Protein AF-A0A7V5D1A1-F1 (afdb_monomer_lite)

Foldseek 3Di:
DQQQLCVLVCQPPDDPDFDQRLFFWDADPVGIDGHPQDDDDDQAAAEQAEAEDDDPPPPRRSSNSQVSLVVSVCVVVVHDGNYHYDYQPDPPRQLRSLVVCVVVVGQEYEGEDADQVNLVSVVVSCVVDVSRAYAYEPHSVHPSSVVCCVSNVHRYGYSRSDDDDDPPDPPPDD

Structure (mmCIF, N/CA/C/O backbone):
data_AF-A0A7V5D1A1-F1
#
_entry.id   AF-A0A7V5D1A1-F1
#
loop_
_atom_site.group_PDB
_atom_site.id
_atom_site.type_symbol
_atom_site.label_atom_id
_atom_site.label_alt_id
_atom_site.label_comp_id
_atom_site.label_asym_id
_atom_site.label_entity_id
_atom_site.label_seq_id
_atom_site.pdbx_PDB_ins_code
_atom_site.Cartn_x
_atom_site.Cartn_y
_atom_site.Cartn_z
_atom_site.occupancy
_atom_site.B_iso_or_equiv
_atom_site.auth_seq_id
_atom_site.auth_comp_id
_atom_site.auth_asym_id
_atom_site.auth_atom_id
_atom_site.pdbx_PDB_model_num
ATOM 1 N N . MET A 1 1 ? -5.787 2.564 -19.184 1.00 36.84 1 MET A N 1
ATOM 2 C CA . MET A 1 1 ? -6.688 3.338 -18.301 1.00 36.84 1 MET A CA 1
ATOM 3 C C . MET A 1 1 ? -5.880 3.871 -17.126 1.00 36.84 1 MET A C 1
ATOM 5 O O . MET A 1 1 ? -5.135 3.073 -16.563 1.00 36.84 1 MET A O 1
ATOM 9 N N . PRO A 1 2 ? -5.982 5.158 -16.745 1.00 50.22 2 PRO A N 1
ATOM 10 C CA . PRO A 1 2 ? -5.399 5.638 -15.495 1.00 50.22 2 PRO A CA 1
ATOM 11 C C . PRO A 1 2 ? -6.242 5.070 -14.348 1.00 50.22 2 PRO A C 1
ATOM 13 O O . PRO A 1 2 ? -7.255 5.645 -13.976 1.00 50.22 2 PRO A O 1
ATOM 16 N N . ALA A 1 3 ? -5.894 3.871 -13.883 1.00 60.50 3 ALA A N 1
ATOM 17 C CA . ALA A 1 3 ? -6.774 3.093 -13.019 1.00 60.50 3 ALA A CA 1
ATOM 18 C C . ALA A 1 3 ? -7.007 3.765 -11.648 1.00 60.50 3 ALA A C 1
ATOM 20 O O . ALA A 1 3 ? -8.119 3.729 -11.136 1.00 60.50 3 ALA A O 1
ATOM 21 N N . ASP A 1 4 ? -5.987 4.416 -11.077 1.00 73.31 4 ASP A N 1
ATOM 22 C CA . ASP A 1 4 ? -6.065 4.957 -9.711 1.00 73.31 4 ASP A CA 1
ATOM 23 C C . ASP A 1 4 ? -4.989 5.991 -9.316 1.00 73.31 4 ASP A C 1
ATOM 25 O O . ASP A 1 4 ? -5.013 6.478 -8.189 1.00 73.31 4 ASP A O 1
ATOM 29 N N . ARG A 1 5 ? -4.078 6.403 -10.215 1.00 82.88 5 ARG A N 1
ATOM 30 C CA . ARG A 1 5 ? -3.003 7.372 -9.883 1.00 82.88 5 ARG A CA 1
ATOM 31 C C . ARG A 1 5 ? -3.515 8.657 -9.217 1.00 82.88 5 ARG A C 1
ATOM 33 O O . ARG A 1 5 ? -2.845 9.228 -8.362 1.00 82.88 5 ARG A O 1
ATOM 40 N N . PHE A 1 6 ? -4.692 9.113 -9.641 1.00 86.69 6 PHE A N 1
ATOM 41 C CA . PHE A 1 6 ? -5.345 10.330 -9.153 1.00 86.69 6 PHE A CA 1
ATOM 42 C C . PHE A 1 6 ? -6.597 10.048 -8.325 1.00 86.69 6 PHE A C 1
ATOM 44 O O . PHE A 1 6 ? -7.347 10.970 -8.018 1.00 86.69 6 PHE A O 1
ATOM 51 N N . LEU A 1 7 ? -6.837 8.788 -7.962 1.00 87.88 7 LEU A N 1
ATOM 52 C CA . LEU A 1 7 ? -8.019 8.403 -7.200 1.00 87.88 7 LEU A CA 1
ATOM 53 C C . LEU A 1 7 ? -8.057 9.106 -5.834 1.00 87.88 7 LEU A C 1
ATOM 55 O O . LEU A 1 7 ? -9.130 9.471 -5.369 1.00 87.88 7 LEU A O 1
ATOM 59 N N . SER A 1 8 ? -6.892 9.415 -5.257 1.00 89.94 8 SER A N 1
ATOM 60 C CA . SER A 1 8 ? -6.764 10.185 -4.016 1.00 89.94 8 SER A CA 1
ATOM 61 C C . SER A 1 8 ? -7.422 11.571 -4.061 1.00 89.94 8 SER A C 1
ATOM 63 O O . SER A 1 8 ? -7.827 12.072 -3.020 1.00 89.94 8 SER A O 1
ATOM 65 N N . LEU A 1 9 ? -7.585 12.184 -5.242 1.00 91.06 9 LEU A N 1
ATOM 66 C CA . LEU A 1 9 ? -8.287 13.470 -5.393 1.00 91.06 9 LEU A CA 1
ATOM 67 C C . LEU A 1 9 ? -9.788 13.371 -5.090 1.00 91.06 9 LEU A C 1
ATOM 69 O O . LEU A 1 9 ? -10.460 14.387 -4.946 1.00 91.06 9 LEU A O 1
ATOM 73 N N . LEU A 1 10 ? -10.318 12.149 -5.041 1.00 91.12 10 LEU A N 1
ATOM 74 C CA . LEU A 1 10 ? -11.719 11.859 -4.772 1.00 91.12 10 LEU A CA 1
ATOM 75 C C . LEU A 1 10 ? -11.939 11.349 -3.338 1.00 91.12 10 LEU A C 1
ATOM 77 O O . LEU A 1 10 ? -13.038 10.893 -3.028 1.00 91.12 10 LEU A O 1
ATOM 81 N N . MET A 1 11 ? -10.922 11.420 -2.468 1.00 90.88 11 MET A N 1
ATOM 82 C CA . MET A 1 11 ? -11.029 11.027 -1.059 1.00 90.88 11 MET A CA 1
ATOM 83 C C . MET A 1 11 ? -12.215 11.737 -0.387 1.00 90.88 11 MET A C 1
ATOM 85 O O . MET A 1 11 ? -12.325 12.961 -0.432 1.00 90.88 11 MET A O 1
ATOM 89 N N . GLY A 1 12 ? -13.133 10.964 0.202 1.00 83.94 12 GLY A N 1
ATOM 90 C CA . GLY A 1 12 ? -14.316 11.494 0.891 1.00 83.94 12 GLY A CA 1
ATOM 91 C C . GLY A 1 12 ? -15.425 12.059 -0.010 1.00 83.94 12 GLY A C 1
ATOM 92 O O . GLY A 1 12 ? -16.444 12.536 0.503 1.00 83.94 12 GLY A O 1
ATOM 93 N N . VAL A 1 13 ? -15.279 12.008 -1.340 1.00 88.69 13 VAL A N 1
ATOM 94 C CA . VAL A 1 13 ? -16.307 12.491 -2.272 1.00 88.69 13 VAL A CA 1
ATOM 95 C C . VAL A 1 13 ? -17.533 11.579 -2.232 1.00 88.69 13 VAL A C 1
ATOM 97 O O . VAL A 1 13 ? -17.459 10.377 -2.478 1.00 88.69 13 VAL A O 1
ATOM 100 N N . LYS A 1 14 ? -18.709 12.178 -2.016 1.00 84.50 14 LYS A N 1
ATOM 101 C CA . LYS A 1 14 ? -20.001 11.486 -2.094 1.00 84.50 14 LYS A CA 1
ATOM 102 C C . LYS A 1 14 ? -20.585 11.637 -3.492 1.00 84.50 14 LYS A C 1
ATOM 104 O O . LYS A 1 14 ? -20.930 12.741 -3.907 1.00 84.50 14 LYS A O 1
ATOM 109 N N . THR A 1 15 ? -20.740 10.528 -4.208 1.00 85.69 15 THR A N 1
ATOM 110 C CA . THR A 1 15 ? -21.428 10.510 -5.507 1.00 85.69 15 THR A CA 1
ATOM 111 C C . THR A 1 15 ? -22.646 9.593 -5.467 1.00 85.69 15 THR A C 1
ATOM 113 O O . THR A 1 15 ? -22.816 8.814 -4.533 1.00 85.69 15 THR A O 1
ATOM 116 N N . ARG A 1 16 ? -23.512 9.680 -6.484 1.00 87.31 16 ARG A N 1
ATOM 117 C CA . ARG A 1 16 ? -24.652 8.757 -6.624 1.00 87.31 16 ARG A CA 1
ATOM 118 C C . ARG A 1 16 ? -24.212 7.321 -6.941 1.00 87.31 16 ARG A C 1
ATOM 120 O O . ARG A 1 16 ? -24.972 6.397 -6.681 1.00 87.31 16 ARG A O 1
ATOM 127 N N . GLY A 1 17 ? -23.024 7.141 -7.523 1.00 84.38 17 GLY A N 1
ATOM 128 C CA . GLY A 1 17 ? -22.435 5.835 -7.820 1.00 84.38 17 GLY A CA 1
ATOM 129 C C . GLY A 1 17 ? -21.333 5.455 -6.828 1.00 84.38 17 GLY A C 1
ATOM 130 O O . GLY A 1 17 ? -20.806 6.299 -6.103 1.00 84.38 17 GLY A O 1
ATOM 131 N N . LYS A 1 18 ? -20.946 4.176 -6.814 1.00 84.06 18 LYS A N 1
ATOM 132 C CA . LYS A 1 18 ? -19.761 3.726 -6.075 1.00 84.06 18 LYS A CA 1
ATOM 133 C C . LYS A 1 18 ? -18.533 3.843 -6.973 1.00 84.06 18 LYS A C 1
ATOM 135 O O . LYS A 1 18 ? -18.498 3.271 -8.059 1.00 84.06 18 LYS A O 1
ATOM 140 N N . ILE A 1 19 ? -17.526 4.573 -6.513 1.00 85.56 19 ILE A N 1
ATOM 141 C CA . ILE A 1 19 ? -16.216 4.625 -7.160 1.00 85.56 19 ILE A CA 1
ATOM 142 C C . ILE A 1 19 ? -15.395 3.468 -6.588 1.00 85.56 19 ILE A C 1
ATOM 144 O O . ILE A 1 19 ? -15.197 3.395 -5.380 1.00 85.56 19 ILE A O 1
ATOM 148 N N . ILE A 1 20 ? -14.958 2.554 -7.452 1.00 79.75 20 ILE A N 1
ATOM 149 C CA . ILE A 1 20 ? -14.296 1.300 -7.047 1.00 79.75 20 ILE A CA 1
ATOM 150 C C . ILE A 1 20 ? -12.790 1.275 -7.338 1.00 79.75 20 ILE A C 1
ATOM 152 O O . ILE A 1 20 ? -12.100 0.368 -6.885 1.00 79.75 20 ILE A O 1
ATOM 156 N N . GLY A 1 21 ? -12.266 2.260 -8.076 1.00 82.44 21 GLY A N 1
ATOM 157 C CA . GLY A 1 21 ? -10.839 2.348 -8.391 1.00 82.44 21 GLY A CA 1
ATOM 158 C C . GLY A 1 21 ? -10.271 1.055 -8.985 1.00 82.44 21 GLY A C 1
ATOM 159 O O . GLY A 1 21 ? -10.805 0.516 -9.953 1.00 82.44 21 GLY A O 1
ATOM 160 N N . THR A 1 22 ? -9.198 0.559 -8.368 1.00 83.12 22 THR A N 1
ATOM 161 C CA . THR A 1 22 ? -8.498 -0.693 -8.704 1.00 83.12 22 THR A CA 1
ATOM 162 C C . THR A 1 22 ? -8.878 -1.871 -7.806 1.00 83.12 22 THR A C 1
ATOM 164 O O . THR A 1 22 ? -8.102 -2.819 -7.687 1.00 83.12 22 THR A O 1
ATOM 167 N N . ALA A 1 23 ? -10.061 -1.840 -7.184 1.00 88.50 23 ALA A N 1
ATOM 168 C CA . ALA A 1 23 ? -10.552 -2.955 -6.382 1.00 88.50 23 ALA A CA 1
ATOM 169 C C . ALA A 1 23 ? -10.465 -4.285 -7.162 1.00 88.50 23 ALA A C 1
ATOM 171 O O . ALA A 1 23 ? -10.931 -4.353 -8.307 1.00 88.50 23 ALA A O 1
ATOM 172 N N . PRO A 1 24 ? -9.890 -5.350 -6.576 1.00 88.62 24 PRO A N 1
ATOM 173 C CA . PRO A 1 24 ? -9.808 -6.638 -7.246 1.00 88.62 24 PRO A CA 1
ATOM 174 C C . PRO A 1 24 ? -11.208 -7.218 -7.453 1.00 88.62 24 PRO A C 1
ATOM 176 O O . PRO A 1 24 ? -12.060 -7.144 -6.571 1.00 88.62 24 PRO A O 1
ATOM 179 N N . VAL A 1 25 ? -11.447 -7.820 -8.616 1.00 90.06 25 VAL A N 1
ATOM 180 C CA . VAL A 1 25 ? -12.702 -8.525 -8.911 1.00 90.06 25 VAL A CA 1
ATOM 181 C C . VAL A 1 25 ? -12.480 -10.023 -8.754 1.00 90.06 25 VAL A C 1
ATOM 183 O O . VAL A 1 25 ? -11.510 -10.551 -9.286 1.00 90.06 25 VAL A O 1
ATOM 186 N N . LYS A 1 26 ? -13.357 -10.725 -8.043 1.00 86.81 26 LYS A N 1
ATOM 187 C CA . LYS A 1 26 ? -13.285 -12.175 -7.836 1.00 86.81 26 LYS A CA 1
ATOM 188 C C . LYS A 1 26 ? -14.595 -12.806 -8.271 1.00 86.81 26 LYS A C 1
ATOM 190 O O . LYS A 1 26 ? -15.660 -12.284 -7.957 1.00 86.81 26 LYS A O 1
ATOM 195 N N . LYS A 1 27 ? -14.527 -13.927 -8.984 1.00 88.56 27 LYS A N 1
ATOM 196 C CA . LYS A 1 27 ? -15.716 -14.730 -9.281 1.00 88.56 27 LYS A CA 1
ATOM 197 C C . LYS A 1 27 ? -16.028 -15.630 -8.083 1.00 88.56 27 LYS A C 1
ATOM 199 O O . LYS A 1 27 ? -15.116 -16.246 -7.539 1.00 88.56 27 LYS A O 1
ATOM 204 N N . THR A 1 28 ? -17.297 -15.711 -7.712 1.00 87.50 28 THR A N 1
ATOM 205 C CA . THR A 1 28 ? -17.849 -16.620 -6.701 1.00 87.50 28 THR A CA 1
ATOM 206 C C . THR A 1 28 ? -18.997 -17.426 -7.311 1.00 87.50 28 THR A C 1
ATOM 208 O O . THR A 1 28 ? -19.428 -17.146 -8.434 1.00 87.50 28 THR A O 1
ATOM 211 N N . ASP A 1 29 ? -19.499 -18.427 -6.586 1.00 89.25 29 ASP A N 1
ATOM 212 C CA . ASP A 1 29 ? -20.652 -19.223 -7.032 1.00 89.25 29 ASP A CA 1
ATOM 213 C C . ASP A 1 29 ? -21.924 -18.363 -7.167 1.00 89.25 29 ASP A C 1
ATOM 215 O O . ASP A 1 29 ? -22.721 -18.574 -8.079 1.00 89.25 29 ASP A O 1
ATOM 219 N N . ASP A 1 30 ? -22.050 -17.321 -6.336 1.00 90.69 30 ASP A N 1
ATOM 220 C CA . ASP A 1 30 ? -23.180 -16.381 -6.324 1.00 90.69 30 ASP A CA 1
ATOM 221 C C . ASP A 1 30 ? -22.994 -15.162 -7.252 1.00 90.69 30 ASP A C 1
ATOM 223 O O . ASP A 1 30 ? -23.867 -14.294 -7.327 1.00 90.69 30 ASP A O 1
ATOM 227 N N . GLY A 1 31 ? -21.861 -15.056 -7.963 1.00 91.44 31 GLY A N 1
ATOM 228 C CA . GLY A 1 31 ? -21.608 -13.975 -8.919 1.00 91.44 31 GLY A CA 1
ATOM 229 C C . GLY A 1 31 ? -20.184 -13.423 -8.891 1.00 91.44 31 GLY A C 1
ATOM 230 O O . GLY A 1 31 ? -19.210 -14.147 -9.088 1.00 91.44 31 GLY A O 1
ATOM 231 N N . ALA A 1 32 ? -20.056 -12.103 -8.747 1.00 87.81 32 ALA A N 1
ATOM 232 C CA . ALA A 1 32 ? -18.768 -11.418 -8.702 1.00 87.81 32 ALA A CA 1
ATOM 233 C C . ALA A 1 32 ? -18.681 -10.510 -7.472 1.00 87.81 32 ALA A C 1
ATOM 235 O O . ALA A 1 32 ? -19.565 -9.690 -7.229 1.00 87.81 32 ALA A O 1
ATOM 236 N N . VAL A 1 33 ? -17.583 -10.634 -6.731 1.00 88.19 33 VAL A N 1
ATOM 237 C CA . VAL A 1 33 ? -17.222 -9.769 -5.606 1.00 88.19 33 VAL A CA 1
ATOM 238 C C . VAL A 1 33 ? -16.200 -8.748 -6.094 1.00 88.19 33 VAL A C 1
ATOM 240 O O . VAL A 1 33 ? -15.236 -9.106 -6.768 1.00 88.19 33 VAL A O 1
ATOM 243 N N . ILE A 1 34 ? -16.408 -7.472 -5.772 1.00 86.81 34 ILE A N 1
ATOM 244 C CA . ILE A 1 34 ? -15.490 -6.375 -6.103 1.00 86.81 34 ILE A CA 1
ATOM 245 C C . ILE A 1 34 ? -14.940 -5.812 -4.792 1.00 86.81 34 ILE A C 1
ATOM 247 O O . ILE A 1 34 ? -15.701 -5.289 -3.976 1.00 86.81 34 ILE A O 1
ATOM 251 N N . GLY A 1 35 ? -13.625 -5.890 -4.602 1.00 84.31 35 GLY A N 1
ATOM 252 C CA . GLY A 1 35 ? -12.965 -5.519 -3.354 1.00 84.31 35 GLY A CA 1
ATOM 253 C C . GLY A 1 35 ? -13.050 -6.631 -2.309 1.00 84.31 35 GLY A C 1
ATOM 254 O O . GLY A 1 35 ? -12.572 -7.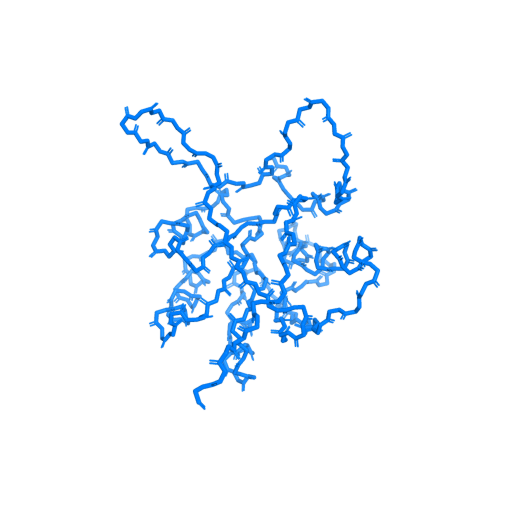734 -2.560 1.00 84.31 35 GLY A O 1
ATOM 255 N N . ASP A 1 36 ? -13.633 -6.316 -1.147 1.00 84.38 36 ASP A N 1
ATOM 256 C CA . ASP A 1 36 ? -13.798 -7.226 0.004 1.00 84.38 36 ASP A CA 1
ATOM 257 C C . ASP A 1 36 ? -12.477 -7.746 0.598 1.00 84.38 36 ASP A C 1
ATOM 259 O O . ASP A 1 36 ? -12.286 -8.924 0.890 1.00 84.38 36 ASP A O 1
ATOM 263 N N . GLN A 1 37 ? -11.517 -6.832 0.736 1.00 88.25 37 GLN A N 1
ATOM 264 C CA . GLN A 1 37 ? -10.230 -7.106 1.370 1.00 88.25 37 GLN A CA 1
ATOM 265 C C . GLN A 1 37 ? -9.827 -5.957 2.297 1.00 88.25 37 GLN A C 1
ATOM 267 O O . GLN A 1 37 ? -8.876 -5.222 2.014 1.00 88.25 37 GLN A O 1
ATOM 272 N N . PRO A 1 38 ? -10.592 -5.724 3.377 1.00 90.25 38 PRO A N 1
ATOM 273 C CA . PRO A 1 38 ? -10.252 -4.680 4.322 1.00 90.25 38 PRO A CA 1
ATOM 274 C C . PRO A 1 38 ? -8.946 -5.031 5.038 1.00 90.25 38 PRO A C 1
ATOM 276 O O . PRO A 1 38 ? -8.749 -6.146 5.517 1.00 90.25 38 PRO A O 1
ATOM 279 N N . VAL A 1 39 ? -8.068 -4.039 5.150 1.00 92.12 39 VAL A N 1
ATOM 280 C CA . VAL A 1 39 ? -6.913 -4.078 6.045 1.00 92.12 39 VAL A CA 1
ATOM 281 C C . VAL A 1 39 ? -7.168 -3.053 7.137 1.00 92.12 39 VAL A C 1
ATOM 283 O O . VAL A 1 39 ? -7.418 -1.886 6.842 1.00 92.12 39 VAL A O 1
ATOM 286 N N . LEU A 1 40 ? -7.096 -3.499 8.389 1.00 92.75 40 LEU A N 1
ATOM 287 C CA . LEU A 1 40 ? -7.173 -2.626 9.553 1.00 92.75 40 LEU A CA 1
ATOM 288 C C . LEU A 1 40 ? -5.768 -2.182 9.957 1.00 92.75 40 LEU A C 1
ATOM 290 O O . LEU A 1 40 ? -4.842 -2.999 10.004 1.00 92.75 40 LEU A O 1
ATOM 294 N N . PHE A 1 41 ? -5.633 -0.903 10.285 1.00 91.81 41 PHE A N 1
ATOM 295 C CA . PHE A 1 41 ? -4.429 -0.371 10.897 1.00 91.81 41 PHE A CA 1
ATOM 296 C C . PHE A 1 41 ? -4.727 0.733 11.900 1.00 91.81 41 PHE A C 1
ATOM 298 O O . PHE A 1 41 ? -5.718 1.451 11.773 1.00 91.81 41 PHE A O 1
ATOM 305 N N . ASP A 1 42 ? -3.843 0.860 12.886 1.00 92.06 42 ASP A N 1
ATOM 306 C CA . ASP A 1 42 ? -3.873 1.958 13.844 1.00 92.06 42 ASP A CA 1
ATOM 307 C C . ASP A 1 42 ? -3.296 3.223 13.190 1.00 92.06 42 ASP A C 1
ATOM 309 O O . ASP A 1 42 ? -2.252 3.175 12.539 1.00 92.06 42 ASP A O 1
ATOM 313 N N . VAL A 1 43 ? -3.951 4.372 13.370 1.00 90.00 43 VAL A N 1
ATOM 314 C CA . VAL A 1 43 ? -3.502 5.664 12.812 1.00 90.00 43 VAL A CA 1
ATOM 315 C C . VAL A 1 43 ? -2.129 6.112 13.343 1.00 90.00 43 VAL A C 1
ATOM 317 O O . VAL A 1 43 ? -1.476 6.963 12.743 1.00 90.00 43 VAL A O 1
ATOM 320 N N . GLN A 1 44 ? -1.675 5.538 14.459 1.00 92.31 44 GLN A N 1
ATOM 321 C CA . GLN A 1 44 ? -0.362 5.736 15.067 1.00 92.31 44 GLN A CA 1
ATOM 322 C C . GLN A 1 44 ? 0.681 4.704 14.623 1.00 92.31 44 GLN A C 1
ATOM 324 O O . GLN A 1 44 ? 1.850 4.842 15.011 1.00 92.31 44 GLN A O 1
ATOM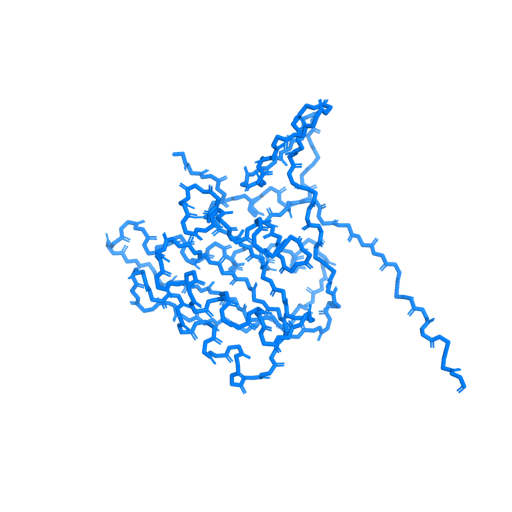 329 N N . GLU A 1 45 ? 0.301 3.681 13.855 1.00 95.12 45 GLU A N 1
ATOM 330 C CA . GLU A 1 45 ? 1.234 2.699 13.308 1.00 95.12 45 GLU A CA 1
ATOM 331 C C . GLU A 1 45 ? 2.075 3.343 12.185 1.00 95.12 45 GLU A C 1
ATOM 333 O O . GLU A 1 45 ? 1.529 4.046 11.333 1.00 95.12 45 GLU A O 1
ATOM 338 N N . PRO A 1 46 ? 3.410 3.163 12.165 1.00 97.88 46 PRO A N 1
ATOM 339 C CA . PRO A 1 46 ? 4.240 3.657 11.070 1.00 97.88 46 PRO A CA 1
ATOM 340 C C . PRO A 1 46 ? 3.924 2.944 9.751 1.00 97.88 46 PRO A C 1
ATOM 342 O O . PRO A 1 46 ? 3.819 1.717 9.699 1.00 97.88 46 PRO A O 1
ATOM 345 N N . ILE A 1 47 ? 3.851 3.721 8.670 1.00 98.19 47 ILE A N 1
ATOM 346 C CA . ILE A 1 47 ? 3.497 3.242 7.332 1.00 98.19 47 ILE A CA 1
ATOM 347 C C . ILE A 1 47 ? 4.624 3.596 6.370 1.00 98.19 47 ILE A C 1
ATOM 349 O O . ILE A 1 47 ? 4.897 4.771 6.131 1.00 98.19 47 ILE A O 1
ATOM 353 N N . VAL A 1 48 ? 5.268 2.591 5.781 1.00 98.69 48 VAL A N 1
ATOM 354 C CA . VAL A 1 48 ? 6.249 2.822 4.712 1.00 98.69 48 VAL A CA 1
ATOM 355 C C . VAL A 1 48 ? 5.514 2.962 3.385 1.00 98.69 48 VAL A C 1
ATOM 357 O O . VAL A 1 48 ? 4.743 2.085 3.011 1.00 98.69 48 VAL A O 1
ATOM 360 N N . VAL A 1 49 ? 5.739 4.051 2.653 1.00 98.12 49 VAL A N 1
ATOM 361 C CA . VAL A 1 49 ? 5.032 4.316 1.390 1.00 98.12 49 VAL A CA 1
ATOM 362 C C . VAL A 1 49 ? 6.009 4.545 0.251 1.00 98.12 49 VAL A C 1
ATOM 364 O O . VAL A 1 49 ? 6.995 5.266 0.402 1.00 98.12 49 VAL A O 1
ATOM 367 N N . SER A 1 50 ? 5.744 3.944 -0.906 1.00 97.50 50 SER A N 1
ATOM 368 C CA . SER A 1 50 ? 6.548 4.205 -2.093 1.00 97.50 50 SER A CA 1
ATOM 369 C C . SER A 1 50 ? 6.262 5.597 -2.648 1.00 97.50 50 SER A C 1
ATOM 371 O O . SER A 1 50 ? 5.122 6.069 -2.630 1.00 97.50 50 SER A O 1
ATOM 373 N N . PHE A 1 51 ? 7.300 6.226 -3.190 1.00 95.56 51 PHE A N 1
ATOM 374 C CA . PHE A 1 51 ? 7.159 7.358 -4.093 1.00 95.56 51 PHE A CA 1
ATOM 375 C C . PHE A 1 51 ? 8.231 7.344 -5.178 1.00 95.56 51 PHE A C 1
ATOM 377 O O . PHE A 1 51 ? 9.207 6.601 -5.105 1.00 95.56 51 PHE A O 1
ATOM 384 N N . SER A 1 52 ? 8.064 8.192 -6.181 1.00 91.19 52 SER A N 1
ATOM 385 C CA . SER A 1 52 ? 9.065 8.451 -7.212 1.00 91.19 52 SER A CA 1
ATOM 386 C C . SER A 1 52 ? 9.124 9.943 -7.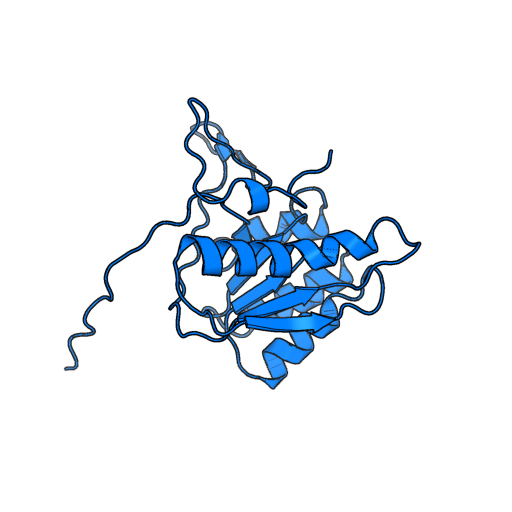498 1.00 91.19 52 SER A C 1
ATOM 388 O O . SER A 1 52 ? 8.097 10.619 -7.450 1.00 91.19 52 SER A O 1
ATOM 390 N N . GLU A 1 53 ? 10.296 10.445 -7.864 1.00 82.06 53 GLU A N 1
ATOM 391 C CA . GLU A 1 53 ? 10.416 11.788 -8.431 1.00 82.06 53 GLU A CA 1
ATOM 392 C C . GLU A 1 53 ? 9.932 11.800 -9.888 1.00 82.06 53 GLU A C 1
ATOM 394 O O . GLU A 1 53 ? 9.789 10.755 -10.528 1.00 82.06 53 GLU A O 1
ATOM 399 N N . THR A 1 54 ? 9.641 12.990 -10.411 1.00 68.56 54 THR A N 1
ATOM 400 C CA . THR A 1 54 ? 9.270 13.163 -11.818 1.00 68.56 54 THR A CA 1
ATOM 401 C C . THR A 1 54 ? 10.407 12.669 -12.713 1.00 68.56 54 THR A C 1
ATOM 403 O O . THR A 1 54 ? 11.543 13.111 -12.568 1.00 68.56 54 THR A O 1
ATOM 406 N N . SER A 1 55 ? 10.101 11.779 -13.655 1.00 66.75 55 SER A N 1
ATOM 407 C CA . SER A 1 55 ? 11.059 11.241 -14.624 1.00 66.75 55 SER A CA 1
ATOM 408 C C . SER A 1 55 ? 10.512 11.294 -16.043 1.00 66.75 55 SER A C 1
ATOM 410 O O . SER A 1 55 ? 9.298 11.317 -16.244 1.00 66.75 55 SER A O 1
ATOM 412 N N . GLU A 1 56 ? 11.412 11.224 -17.022 1.00 61.78 56 GLU A N 1
ATOM 413 C CA . GLU A 1 56 ? 11.057 11.028 -18.434 1.00 61.78 56 GLU A CA 1
ATOM 414 C C . GLU A 1 56 ? 10.491 9.622 -18.711 1.00 61.78 56 GLU A C 1
ATOM 416 O O . GLU A 1 56 ? 9.744 9.435 -19.670 1.00 61.78 56 GLU A O 1
ATOM 421 N N . ASP A 1 57 ? 10.777 8.639 -17.846 1.00 70.75 57 ASP A N 1
ATOM 422 C CA . ASP A 1 57 ? 10.086 7.347 -17.855 1.00 70.75 57 ASP A CA 1
ATOM 423 C C . ASP A 1 57 ? 8.615 7.550 -17.467 1.00 70.75 57 ASP A C 1
ATOM 425 O O . ASP A 1 57 ? 8.302 7.930 -16.338 1.00 70.75 57 ASP A O 1
ATOM 429 N N . TYR A 1 58 ? 7.706 7.283 -18.404 1.00 66.31 58 TYR A N 1
ATOM 430 C CA . TYR A 1 58 ? 6.267 7.466 -18.226 1.00 66.31 58 TYR A CA 1
ATOM 431 C C . TYR A 1 58 ? 5.676 6.627 -17.080 1.00 66.31 58 TYR A C 1
ATOM 433 O O . TYR A 1 58 ? 4.659 7.008 -16.489 1.00 66.31 58 TYR A O 1
ATOM 441 N N . ALA A 1 59 ? 6.271 5.475 -16.764 1.00 73.25 59 ALA A N 1
ATOM 442 C CA . ALA A 1 59 ? 5.699 4.537 -15.809 1.00 73.25 59 ALA A CA 1
ATOM 443 C C . ALA A 1 59 ? 6.175 4.746 -14.370 1.00 73.25 59 ALA A C 1
ATOM 445 O O . ALA A 1 59 ? 5.432 4.411 -13.440 1.00 73.25 59 ALA A O 1
ATOM 446 N N . LEU A 1 60 ? 7.372 5.298 -14.174 1.00 81.25 60 LEU A N 1
ATOM 447 C CA . LEU A 1 60 ? 7.936 5.541 -12.848 1.00 81.25 60 LEU A CA 1
ATOM 448 C C . LEU A 1 60 ? 7.051 6.476 -11.986 1.00 81.25 60 LEU A C 1
ATOM 450 O O . LEU A 1 60 ? 6.788 6.109 -10.843 1.00 81.25 60 LEU A O 1
ATOM 454 N N . PRO A 1 61 ? 6.436 7.563 -12.507 1.00 83.94 61 PRO A N 1
ATOM 455 C CA . PRO A 1 61 ? 5.562 8.450 -11.734 1.00 83.94 61 PRO A CA 1
ATOM 456 C C . PRO A 1 61 ? 4.316 7.803 -11.108 1.00 83.94 61 PRO A C 1
ATOM 458 O O . PRO A 1 61 ? 3.614 8.455 -10.335 1.00 83.94 61 PRO A O 1
ATOM 461 N N . TYR A 1 62 ? 3.989 6.553 -11.448 1.00 88.44 62 TYR A N 1
ATOM 462 C CA . TYR A 1 62 ? 2.904 5.811 -10.801 1.00 8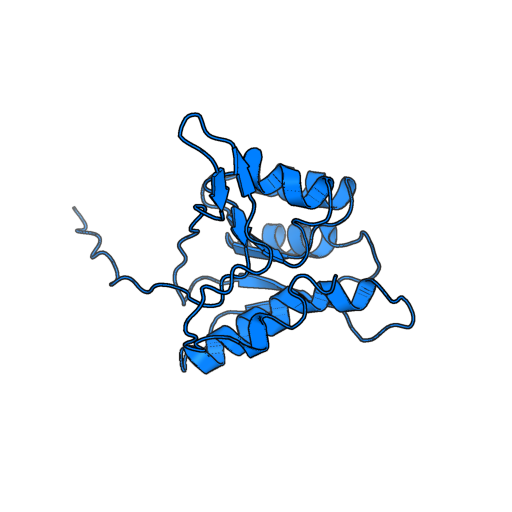8.44 62 TYR A CA 1
ATOM 463 C C . TYR A 1 62 ? 3.318 5.205 -9.449 1.00 88.44 62 TYR A C 1
ATOM 465 O O . TYR A 1 62 ? 2.434 4.898 -8.650 1.00 88.44 62 TYR A O 1
ATOM 473 N N . TYR A 1 63 ? 4.617 5.082 -9.141 1.00 92.69 63 TYR A N 1
ATOM 474 C CA . TYR A 1 63 ? 5.079 4.691 -7.799 1.00 92.69 63 TYR A CA 1
ATOM 475 C C . TYR A 1 63 ? 4.842 5.776 -6.743 1.00 92.69 63 TYR A C 1
ATOM 477 O O . TYR A 1 63 ? 4.902 5.466 -5.560 1.00 92.69 63 TYR A O 1
ATOM 485 N N . ASP A 1 64 ? 4.527 7.009 -7.155 1.00 92.75 64 ASP A N 1
ATOM 486 C CA . ASP A 1 64 ? 4.090 8.130 -6.304 1.00 92.75 64 ASP A CA 1
ATOM 487 C C . ASP A 1 64 ? 2.621 8.022 -5.840 1.00 92.75 64 ASP A C 1
ATOM 489 O O . ASP A 1 64 ? 2.190 8.741 -4.941 1.00 92.75 64 ASP A O 1
ATOM 493 N N . THR A 1 65 ? 1.835 7.104 -6.418 1.00 93.00 65 THR A N 1
ATOM 494 C CA . THR A 1 65 ? 0.410 6.928 -6.070 1.00 93.00 65 THR A CA 1
ATOM 495 C C . THR A 1 65 ? 0.169 6.667 -4.572 1.00 93.00 65 THR A C 1
ATOM 497 O O . THR A 1 65 ? -0.723 7.311 -4.016 1.00 93.00 65 THR A O 1
ATOM 500 N N . PRO A 1 66 ? 0.943 5.807 -3.875 1.00 95.44 66 PRO A N 1
ATOM 501 C CA . PRO A 1 66 ? 0.736 5.570 -2.446 1.00 95.44 66 PRO A CA 1
ATOM 502 C C . PRO A 1 66 ? 0.957 6.825 -1.601 1.00 95.44 66 PRO A C 1
ATOM 504 O O . PRO A 1 66 ? 0.114 7.152 -0.769 1.00 95.44 66 PRO A O 1
ATOM 507 N N . LEU A 1 67 ? 2.041 7.575 -1.837 1.00 95.88 67 LEU A N 1
ATOM 508 C CA . LEU A 1 67 ? 2.310 8.805 -1.088 1.00 95.88 67 LEU A CA 1
ATOM 509 C C . LEU A 1 67 ? 1.199 9.848 -1.283 1.00 95.88 67 LEU A C 1
ATOM 511 O O . LEU A 1 67 ? 0.786 10.489 -0.318 1.00 95.88 67 LEU A O 1
ATOM 515 N N . ARG A 1 68 ? 0.668 9.990 -2.505 1.00 94.88 68 ARG A N 1
ATOM 516 C CA . ARG A 1 68 ? -0.493 10.859 -2.779 1.00 94.88 68 ARG A CA 1
ATOM 517 C C . ARG A 1 68 ? -1.732 10.432 -2.006 1.00 94.88 68 ARG A C 1
ATOM 519 O O . ARG A 1 68 ? -2.416 11.282 -1.444 1.00 94.88 68 ARG A O 1
ATOM 526 N N . TYR A 1 69 ? -2.017 9.133 -1.987 1.00 94.75 69 TYR A N 1
ATOM 527 C CA . TYR A 1 69 ? -3.163 8.589 -1.271 1.00 94.75 69 TYR A CA 1
ATOM 528 C C . TYR A 1 69 ? -3.073 8.853 0.230 1.00 94.75 69 TYR A C 1
ATOM 530 O O . TYR A 1 69 ? -4.017 9.386 0.803 1.00 94.75 69 TYR A O 1
ATOM 538 N N . PHE A 1 70 ? -1.940 8.535 0.862 1.00 95.62 70 PHE A N 1
ATOM 539 C CA . PHE A 1 70 ? -1.811 8.697 2.310 1.00 95.62 70 PHE A CA 1
ATOM 540 C C . PHE A 1 70 ? -1.800 10.165 2.749 1.00 95.62 70 PHE A C 1
ATOM 542 O O . PHE A 1 70 ? -2.359 10.468 3.795 1.00 95.62 70 PHE A O 1
ATOM 549 N N . ARG A 1 71 ? -1.273 11.087 1.932 1.00 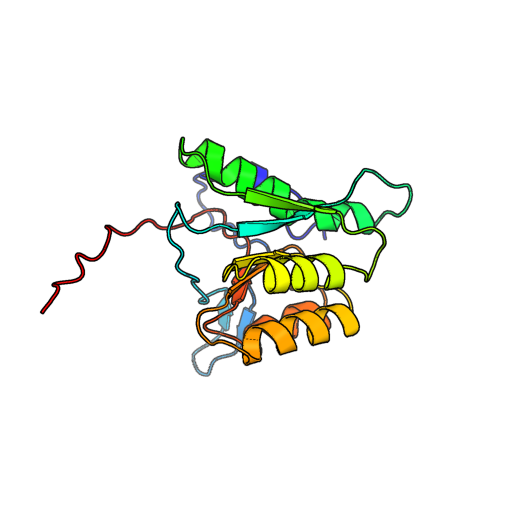95.81 71 ARG A N 1
ATOM 550 C CA . ARG A 1 71 ? -1.409 12.534 2.186 1.00 95.81 71 ARG A CA 1
ATOM 551 C C . ARG A 1 71 ? -2.858 13.009 2.094 1.00 95.81 71 ARG A C 1
ATOM 553 O O . ARG A 1 71 ? -3.327 13.715 2.975 1.00 95.81 71 ARG A O 1
ATOM 560 N N . ALA A 1 72 ? -3.591 12.573 1.067 1.00 95.25 72 ALA A N 1
ATOM 561 C CA . ALA A 1 72 ? -5.018 12.878 0.963 1.00 95.25 72 ALA A CA 1
ATOM 562 C C . ALA A 1 72 ? -5.817 12.274 2.132 1.00 95.25 72 ALA A C 1
ATOM 564 O O . ALA A 1 72 ? -6.796 12.862 2.583 1.00 95.25 72 ALA A O 1
ATOM 565 N N . LEU A 1 73 ? -5.392 11.112 2.640 1.00 94.25 73 LEU A N 1
ATOM 566 C CA . LEU A 1 73 ? -5.984 10.489 3.819 1.00 94.25 73 LEU A CA 1
ATOM 567 C C . LEU A 1 73 ? -5.713 11.299 5.097 1.00 94.25 73 LEU A C 1
ATOM 569 O O . LEU A 1 73 ? -6.645 11.495 5.866 1.00 94.25 73 LEU A O 1
ATOM 573 N N . GLU A 1 74 ? -4.488 11.794 5.313 1.00 95.12 74 GLU A N 1
ATOM 574 C CA . GLU A 1 74 ? -4.165 12.717 6.419 1.00 95.12 74 GLU A CA 1
ATOM 575 C C . GLU A 1 74 ? -5.055 13.964 6.394 1.00 95.12 74 GLU A C 1
ATOM 577 O O . GLU A 1 74 ? -5.659 14.322 7.406 1.00 95.12 74 GLU A O 1
ATOM 582 N N . GLU A 1 75 ? -5.178 14.595 5.221 1.00 94.56 75 GLU A N 1
ATOM 583 C CA . GLU A 1 75 ? -6.020 15.777 5.014 1.00 94.56 75 GLU A CA 1
ATOM 584 C C . GLU A 1 75 ? -7.495 15.478 5.298 1.00 94.56 75 GLU A C 1
ATOM 586 O O . GLU A 1 75 ? -8.149 16.215 6.035 1.00 94.56 75 GLU A O 1
ATOM 591 N N . TYR A 1 76 ? -8.012 14.372 4.755 1.00 93.00 76 TYR A N 1
ATOM 592 C CA . TYR A 1 76 ? -9.390 13.934 4.975 1.00 93.00 76 TYR A CA 1
ATOM 593 C C . TYR A 1 76 ? -9.681 13.650 6.453 1.00 93.00 76 TYR A C 1
ATOM 595 O O . TYR A 1 76 ? -10.766 13.959 6.946 1.00 93.00 76 TYR A O 1
ATOM 603 N N . LEU A 1 77 ? -8.707 13.078 7.161 1.00 90.38 77 LEU A N 1
ATOM 604 C CA . LEU A 1 77 ? -8.810 12.745 8.576 1.00 90.38 77 LEU A CA 1
ATOM 605 C C . LEU A 1 77 ? -8.619 13.933 9.510 1.00 90.38 77 LEU A C 1
ATOM 607 O O . LEU A 1 77 ? -9.002 13.844 10.676 1.00 90.38 77 LEU A O 1
ATOM 611 N N . ASN A 1 78 ? -8.001 15.011 9.028 1.00 92.38 78 ASN A N 1
ATOM 612 C CA . ASN A 1 78 ? -7.451 16.062 9.875 1.00 92.38 78 ASN A CA 1
ATOM 613 C C . ASN A 1 78 ? -6.542 15.483 10.986 1.00 92.38 78 ASN A C 1
ATOM 615 O O . ASN A 1 78 ? -6.609 15.888 12.148 1.00 92.38 78 ASN A O 1
ATOM 619 N N . LEU A 1 79 ? -5.714 14.495 10.625 1.00 92.00 79 LEU A N 1
ATOM 620 C CA . LEU A 1 79 ? -4.765 13.813 11.509 1.00 92.00 79 LEU A CA 1
ATOM 621 C C . LEU A 1 79 ? -3.414 13.663 10.810 1.00 92.00 79 LEU A C 1
ATOM 623 O O . LEU A 1 79 ? -3.354 13.469 9.600 1.00 92.00 79 LEU A O 1
ATOM 627 N N . SER A 1 80 ? -2.333 13.685 11.591 1.00 94.44 80 SER A N 1
ATOM 628 C CA . SER A 1 80 ? -1.006 13.328 11.087 1.00 94.44 80 SER A CA 1
ATOM 629 C C . SER A 1 80 ? -0.775 11.829 11.257 1.00 94.44 80 SER A C 1
ATOM 631 O O . SER A 1 80 ? -0.817 11.305 12.373 1.00 94.44 80 SER A O 1
ATOM 633 N N . LEU A 1 81 ? -0.533 11.150 10.140 1.00 95.62 81 LEU A N 1
ATOM 634 C CA . LEU A 1 81 ? -0.151 9.748 10.080 1.00 95.62 81 LEU A CA 1
ATOM 635 C C . LEU A 1 81 ? 1.379 9.641 10.111 1.00 95.62 81 LEU A C 1
ATOM 637 O O . LEU A 1 81 ? 2.110 10.518 9.650 1.00 95.62 81 LEU A O 1
ATOM 641 N N . LYS A 1 82 ? 1.908 8.524 10.615 1.00 97.50 82 LYS A N 1
ATOM 642 C CA . LYS A 1 82 ? 3.362 8.278 10.641 1.00 97.50 82 LYS A CA 1
ATOM 643 C C . LYS A 1 82 ? 3.856 7.728 9.301 1.00 97.50 82 LYS A C 1
ATOM 645 O O . LYS A 1 82 ? 4.256 6.568 9.199 1.00 97.50 82 LYS A O 1
ATOM 650 N N . ILE A 1 83 ? 3.808 8.562 8.265 1.00 98.12 83 ILE A N 1
ATOM 651 C CA . ILE A 1 83 ? 4.199 8.203 6.897 1.00 98.12 83 ILE A CA 1
ATOM 652 C C . ILE A 1 83 ? 5.725 8.256 6.739 1.00 98.12 83 ILE A C 1
ATOM 654 O O . ILE A 1 83 ? 6.360 9.278 6.992 1.00 98.12 83 ILE A O 1
ATOM 658 N N . ILE A 1 84 ? 6.314 7.166 6.248 1.00 98.44 84 ILE A N 1
ATOM 659 C CA . ILE A 1 84 ? 7.744 7.031 5.959 1.00 98.44 84 ILE A CA 1
ATOM 660 C C . ILE A 1 84 ? 7.916 6.858 4.442 1.00 98.44 84 ILE A C 1
ATOM 662 O O . ILE A 1 84 ? 7.779 5.744 3.928 1.00 98.44 84 ILE A O 1
ATOM 666 N N . PRO A 1 85 ? 8.187 7.940 3.692 1.00 98.00 85 PRO A N 1
ATOM 667 C CA . PRO A 1 85 ? 8.320 7.870 2.244 1.00 98.00 85 PRO A CA 1
ATOM 668 C C . PRO A 1 85 ? 9.639 7.203 1.833 1.00 98.00 85 PRO A C 1
ATOM 670 O O . PRO A 1 85 ? 10.707 7.526 2.353 1.00 98.00 85 PRO A O 1
ATOM 673 N N . VAL A 1 86 ? 9.575 6.300 0.854 1.00 98.19 86 VAL A N 1
ATOM 674 C CA . VAL A 1 86 ? 10.735 5.606 0.282 1.00 98.19 86 VAL A CA 1
ATOM 675 C C . VAL A 1 86 ? 10.757 5.783 -1.228 1.00 98.19 86 VAL A C 1
ATOM 677 O O . VAL A 1 86 ? 9.806 5.423 -1.925 1.00 98.19 86 VAL A O 1
ATOM 680 N N . ARG A 1 87 ? 11.865 6.333 -1.736 1.00 96.31 87 ARG A N 1
ATOM 681 C CA . ARG A 1 87 ? 12.032 6.599 -3.164 1.00 96.31 87 ARG A CA 1
ATOM 682 C C . ARG A 1 87 ? 12.298 5.299 -3.912 1.00 96.31 87 ARG A C 1
ATOM 684 O O . ARG A 1 87 ? 13.277 4.612 -3.630 1.00 96.31 87 ARG A O 1
ATOM 691 N N . VAL A 1 88 ? 11.480 5.015 -4.915 1.00 95.81 88 VAL A N 1
ATOM 692 C CA . VAL A 1 88 ? 11.717 3.966 -5.905 1.00 95.81 88 VAL A CA 1
ATOM 693 C C . VAL A 1 88 ? 12.668 4.531 -6.965 1.00 95.81 88 VAL A C 1
ATOM 695 O O . VAL A 1 88 ? 12.328 5.518 -7.619 1.00 95.81 88 VAL A O 1
ATOM 698 N N . PRO A 1 89 ? 13.886 3.979 -7.115 1.00 92.56 89 PRO A N 1
ATOM 699 C CA . PRO A 1 89 ? 14.926 4.597 -7.935 1.00 92.56 89 PRO A CA 1
ATOM 700 C C . PRO A 1 89 ? 14.729 4.389 -9.441 1.00 92.56 89 PRO A C 1
ATOM 702 O O . PRO A 1 89 ? 15.288 5.150 -10.223 1.00 92.56 89 PRO A O 1
ATOM 705 N N . ALA A 1 90 ? 13.990 3.353 -9.840 1.00 91.75 90 ALA A N 1
ATOM 706 C CA . ALA A 1 90 ? 13.726 3.001 -11.230 1.00 91.75 90 ALA A CA 1
ATOM 707 C C . ALA A 1 90 ? 12.506 2.073 -11.320 1.00 91.75 90 ALA A C 1
ATOM 709 O O . ALA A 1 90 ? 12.084 1.484 -10.322 1.00 91.75 90 ALA A O 1
ATOM 710 N N . ASP A 1 91 ? 11.952 1.926 -12.519 1.00 90.00 91 ASP A N 1
ATOM 711 C CA . ASP A 1 91 ? 10.846 1.006 -12.772 1.00 90.00 91 ASP A CA 1
ATOM 712 C C . ASP A 1 91 ? 11.270 -0.438 -12.438 1.00 90.00 91 ASP A C 1
ATOM 714 O O . ASP A 1 91 ? 12.402 -0.850 -12.702 1.00 90.00 91 ASP A O 1
ATOM 718 N N . GLY A 1 92 ? 10.392 -1.199 -11.783 1.00 92.75 92 GLY A N 1
ATOM 719 C CA . GLY A 1 92 ? 10.712 -2.555 -11.327 1.00 92.75 92 GLY A CA 1
ATOM 720 C C . GLY A 1 92 ? 11.586 -2.643 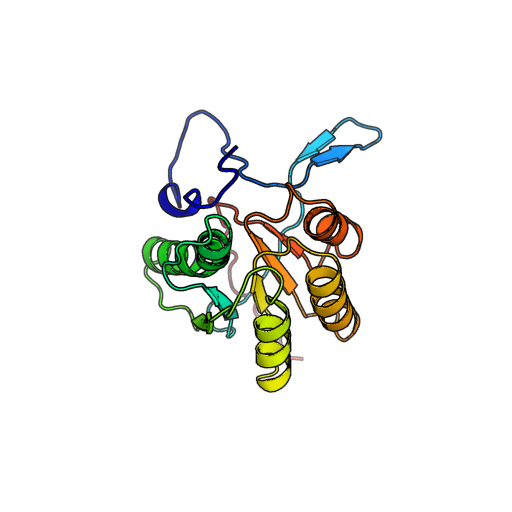-10.077 1.00 92.75 92 GLY A C 1
ATOM 721 O O . GLY A 1 92 ? 12.042 -3.746 -9.763 1.00 92.75 92 GLY A O 1
ATOM 722 N N . ARG A 1 93 ? 11.831 -1.518 -9.386 1.00 95.38 93 ARG A N 1
ATOM 723 C CA . ARG A 1 93 ? 12.661 -1.441 -8.173 1.00 95.38 93 ARG A CA 1
ATOM 724 C C . ARG A 1 93 ? 11.888 -1.144 -6.889 1.00 95.38 93 ARG A C 1
ATOM 726 O O . ARG A 1 93 ? 12.433 -0.543 -5.964 1.00 95.38 93 ARG A O 1
ATOM 733 N N . ALA A 1 94 ? 10.620 -1.542 -6.801 1.00 97.00 94 ALA A N 1
ATOM 734 C CA . ALA A 1 94 ? 9.846 -1.385 -5.567 1.00 97.00 94 ALA A CA 1
ATOM 735 C C . ALA A 1 94 ? 10.346 -2.266 -4.401 1.00 97.00 94 ALA A C 1
ATOM 737 O O . ALA A 1 94 ? 9.944 -2.052 -3.257 1.00 97.00 94 ALA A O 1
ATOM 738 N N . ASP A 1 95 ? 11.275 -3.198 -4.653 1.00 97.81 95 ASP A N 1
ATOM 739 C CA . ASP A 1 95 ? 11.964 -4.006 -3.637 1.00 97.81 95 ASP A CA 1
ATOM 740 C C . ASP A 1 95 ? 12.597 -3.157 -2.524 1.00 97.81 95 ASP A C 1
ATOM 742 O O . ASP A 1 95 ? 12.601 -3.558 -1.359 1.00 97.81 95 ASP A O 1
ATOM 746 N N . VAL A 1 96 ? 13.054 -1.944 -2.848 1.00 98.19 96 VAL A N 1
ATOM 747 C CA . VAL A 1 96 ? 13.655 -1.019 -1.873 1.00 98.19 96 VAL A CA 1
ATOM 748 C C . VAL A 1 96 ? 12.678 -0.602 -0.768 1.00 98.19 96 VAL A C 1
ATOM 750 O O . VAL A 1 96 ? 13.084 -0.369 0.370 1.00 98.19 96 VAL A O 1
ATOM 753 N N . VAL A 1 97 ? 11.383 -0.541 -1.084 1.00 98.62 97 VAL A N 1
ATOM 754 C CA . VAL A 1 97 ? 10.310 -0.186 -0.146 1.00 98.62 97 VAL A CA 1
ATOM 755 C C . VAL A 1 97 ? 10.118 -1.320 0.858 1.00 98.62 97 VAL A C 1
ATOM 757 O O . VAL A 1 97 ? 10.051 -1.084 2.064 1.00 98.62 97 VAL A O 1
ATOM 760 N N . VAL A 1 98 ? 10.120 -2.562 0.367 1.00 98.69 98 VAL A N 1
ATOM 761 C CA . VAL A 1 98 ? 10.034 -3.775 1.190 1.00 98.69 98 VAL A CA 1
ATOM 762 C C . VAL A 1 98 ? 11.265 -3.915 2.088 1.00 98.69 98 VAL A C 1
ATOM 764 O O . VAL A 1 98 ? 11.132 -4.172 3.285 1.00 98.69 98 VAL A O 1
ATOM 767 N N . ALA A 1 99 ? 12.463 -3.694 1.539 1.00 98.62 99 ALA A N 1
ATOM 768 C CA . ALA A 1 99 ? 13.709 -3.741 2.299 1.00 98.62 99 ALA A CA 1
ATOM 769 C C . ALA A 1 99 ? 13.706 -2.724 3.450 1.00 98.62 99 ALA A C 1
ATOM 771 O O . ALA A 1 99 ? 14.004 -3.082 4.591 1.00 98.62 99 ALA A O 1
ATOM 772 N N . ARG A 1 100 ? 13.282 -1.483 3.178 1.00 98.69 100 ARG A N 1
ATOM 773 C CA . ARG A 1 100 ? 13.181 -0.437 4.200 1.00 98.69 100 ARG A CA 1
ATOM 774 C C . ARG A 1 100 ? 12.135 -0.759 5.266 1.00 98.69 100 ARG A C 1
ATOM 776 O O . ARG A 1 100 ? 12.377 -0.536 6.449 1.00 98.69 100 ARG A O 1
ATOM 783 N N . ALA A 1 101 ? 10.991 -1.312 4.872 1.00 98.56 101 ALA A N 1
ATOM 784 C CA . ALA A 1 101 ? 9.972 -1.742 5.821 1.00 98.56 101 ALA A CA 1
ATOM 785 C C . ALA A 1 101 ? 10.474 -2.859 6.748 1.00 98.56 101 ALA A C 1
ATOM 787 O O . ALA A 1 101 ? 10.208 -2.836 7.949 1.00 98.56 101 ALA A O 1
ATOM 788 N N . LYS A 1 102 ? 11.244 -3.811 6.204 1.00 98.31 102 LYS A N 1
ATOM 789 C CA . LYS A 1 102 ? 11.879 -4.883 6.977 1.00 98.31 102 LYS A CA 1
ATOM 790 C C . LYS A 1 102 ? 12.911 -4.343 7.967 1.00 98.31 102 LYS A C 1
ATOM 792 O O . LYS A 1 102 ? 12.889 -4.753 9.121 1.00 98.31 102 LYS A O 1
ATOM 797 N N . GLU A 1 103 ? 13.763 -3.414 7.536 1.00 98.38 103 GLU A N 1
ATOM 798 C CA . GLU A 1 103 ? 14.761 -2.751 8.389 1.00 98.38 103 GLU A CA 1
ATOM 799 C C . GLU A 1 103 ? 14.115 -2.024 9.578 1.00 98.38 103 GLU A C 1
ATOM 801 O O . GLU A 1 103 ? 14.591 -2.119 10.704 1.00 98.38 103 GLU A O 1
ATOM 806 N N . LEU A 1 104 ? 13.003 -1.329 9.331 1.00 98.19 104 LEU A N 1
ATOM 807 C CA . LEU A 1 104 ? 12.287 -0.553 10.344 1.00 98.19 104 LEU A CA 1
ATOM 808 C C . LEU A 1 104 ? 11.325 -1.384 11.205 1.00 98.19 104 LEU A C 1
ATOM 810 O O . LEU A 1 104 ? 10.769 -0.861 12.168 1.00 98.19 104 LEU A O 1
ATOM 814 N N . GLY A 1 105 ? 11.079 -2.646 10.847 1.00 97.62 105 GLY A N 1
ATOM 815 C CA . GLY A 1 105 ? 10.115 -3.499 11.543 1.00 97.62 105 GLY A CA 1
ATOM 816 C C . GLY A 1 105 ? 8.662 -3.013 11.459 1.00 97.62 105 GLY A C 1
ATOM 817 O O . GLY A 1 105 ? 7.856 -3.382 12.311 1.00 97.62 105 GLY A O 1
ATOM 818 N N . VAL A 1 106 ? 8.308 -2.194 10.460 1.00 97.75 106 VAL A N 1
ATOM 819 C CA . VAL A 1 106 ? 6.916 -1.745 10.261 1.00 97.75 106 VAL A CA 1
ATOM 820 C C . VAL A 1 106 ? 6.057 -2.904 9.761 1.00 97.75 106 VAL A C 1
ATOM 822 O O . VAL A 1 106 ? 6.573 -3.843 9.148 1.00 97.75 106 VAL A O 1
ATOM 825 N N . LYS A 1 107 ? 4.739 -2.837 9.974 1.00 98.06 107 LYS A N 1
ATOM 826 C CA . LYS A 1 107 ? 3.816 -3.881 9.503 1.00 98.06 107 LYS A CA 1
ATOM 827 C C . LYS A 1 107 ? 2.929 -3.426 8.353 1.00 98.06 107 LYS A C 1
ATOM 829 O O . LYS A 1 107 ? 2.154 -4.233 7.858 1.00 98.06 107 LYS A O 1
ATOM 834 N N . ILE A 1 108 ? 3.040 -2.181 7.891 1.00 98.25 108 ILE A N 1
ATOM 835 C CA . ILE A 1 108 ? 2.194 -1.662 6.811 1.00 98.25 108 ILE A CA 1
ATOM 836 C C . ILE A 1 108 ? 3.050 -1.014 5.740 1.00 98.25 108 ILE A C 1
ATOM 838 O O . ILE A 1 108 ? 3.915 -0.182 6.024 1.00 98.25 108 ILE A O 1
ATOM 842 N N . ILE A 1 109 ? 2.762 -1.395 4.498 1.00 98.56 109 ILE A N 1
ATOM 843 C CA . ILE A 1 109 ? 3.361 -0.803 3.311 1.00 98.56 109 ILE A CA 1
ATOM 844 C C . ILE A 1 109 ? 2.267 -0.283 2.371 1.00 98.56 109 ILE A C 1
ATOM 846 O O . ILE A 1 109 ? 1.322 -1.000 2.054 1.00 98.56 109 ILE A O 1
ATOM 850 N N . GLY A 1 110 ? 2.425 0.939 1.866 1.00 98.00 110 GLY A N 1
ATOM 851 C CA . GLY A 1 110 ? 1.732 1.432 0.675 1.00 98.00 110 GLY A CA 1
ATOM 852 C C . GLY A 1 110 ? 2.642 1.339 -0.546 1.00 98.00 110 GLY A C 1
ATOM 853 O O . GLY A 1 110 ? 3.673 2.007 -0.583 1.00 98.00 110 GLY A O 1
ATOM 854 N N . ILE A 1 111 ? 2.300 0.530 -1.546 1.00 97.75 111 ILE A N 1
ATOM 855 C CA . ILE A 1 111 ? 3.225 0.219 -2.649 1.00 97.75 111 ILE A CA 1
ATOM 856 C C . ILE A 1 111 ? 2.493 -0.051 -3.957 1.00 97.75 111 ILE A C 1
ATOM 858 O O . ILE A 1 111 ? 1.342 -0.481 -3.973 1.00 97.75 111 ILE A O 1
ATOM 862 N N . ARG A 1 112 ? 3.184 0.185 -5.070 1.00 95.50 112 ARG A N 1
ATOM 863 C CA . ARG A 1 112 ? 2.793 -0.320 -6.385 1.00 95.50 112 ARG A CA 1
ATOM 864 C C . ARG A 1 112 ? 3.624 -1.543 -6.745 1.00 95.50 112 ARG A C 1
ATOM 866 O O . ARG A 1 112 ? 4.846 -1.491 -6.660 1.00 95.50 112 ARG A O 1
ATOM 873 N N . ILE A 1 113 ? 2.959 -2.591 -7.215 1.00 96.69 113 ILE A N 1
ATOM 874 C CA . ILE A 1 113 ? 3.570 -3.812 -7.734 1.00 96.69 113 ILE A CA 1
ATOM 875 C C . ILE A 1 113 ? 3.189 -3.958 -9.200 1.00 96.69 113 ILE A C 1
ATOM 877 O O . ILE A 1 113 ? 2.009 -4.029 -9.551 1.00 96.69 113 ILE A O 1
ATOM 881 N N . ARG A 1 114 ? 4.202 -4.000 -10.061 1.00 94.44 114 ARG A N 1
ATOM 882 C CA . ARG A 1 114 ? 4.038 -4.176 -11.503 1.00 94.44 114 ARG A CA 1
ATOM 883 C C . ARG A 1 114 ? 4.756 -5.415 -12.010 1.00 94.44 114 ARG A C 1
ATOM 885 O O . ARG A 1 114 ? 4.239 -6.083 -12.904 1.00 94.44 114 ARG A O 1
ATOM 892 N N . TYR A 1 115 ? 5.931 -5.707 -11.466 1.00 96.81 115 TYR A N 1
ATOM 893 C CA . TYR A 1 115 ? 6.818 -6.735 -11.992 1.00 96.81 115 TYR A CA 1
ATOM 894 C C . TYR A 1 115 ? 6.929 -7.964 -11.080 1.00 96.81 115 TYR A C 1
ATOM 896 O O . TYR A 1 115 ? 6.764 -7.837 -9.864 1.00 96.81 115 TYR A O 1
ATOM 904 N N . PRO A 1 116 ? 7.262 -9.149 -11.634 1.00 97.94 116 PRO A N 1
ATOM 905 C CA . PRO A 1 116 ? 7.415 -10.378 -10.853 1.00 97.94 116 PRO A CA 1
ATOM 906 C C . PRO A 1 116 ? 8.399 -10.263 -9.683 1.00 97.94 116 PRO A C 1
ATOM 908 O O . PRO A 1 116 ? 8.083 -10.695 -8.583 1.00 97.94 116 PRO A O 1
ATOM 911 N N . GLN A 1 117 ? 9.549 -9.607 -9.861 1.00 97.75 117 GLN A N 1
ATOM 912 C CA . GLN A 1 117 ? 10.520 -9.460 -8.771 1.00 97.75 117 GLN A CA 1
ATOM 913 C C . GLN A 1 117 ? 10.005 -8.594 -7.607 1.00 97.75 117 GLN A C 1
ATOM 915 O O . GLN A 1 117 ? 10.373 -8.813 -6.455 1.00 97.75 117 GLN A O 1
ATOM 920 N N . GLU A 1 118 ? 9.133 -7.621 -7.888 1.00 98.31 118 GLU A N 1
ATOM 921 C CA . GLU A 1 118 ? 8.502 -6.789 -6.857 1.00 98.31 118 GLU A CA 1
ATOM 922 C C . GLU A 1 118 ? 7.436 -7.584 -6.104 1.00 98.31 118 GLU A C 1
ATOM 924 O O . GLU A 1 118 ? 7.347 -7.496 -4.879 1.00 98.31 118 GLU A O 1
ATOM 929 N N . HIS A 1 119 ? 6.664 -8.390 -6.843 1.00 98.62 119 HIS A N 1
ATOM 930 C CA . HIS A 1 119 ? 5.738 -9.362 -6.275 1.00 98.62 119 HIS A CA 1
ATOM 931 C C . HIS A 1 119 ? 6.468 -10.299 -5.316 1.00 98.62 119 HIS A C 1
ATOM 933 O O . HIS A 1 119 ? 6.067 -10.411 -4.164 1.00 98.62 119 HIS A O 1
ATOM 939 N N . ASP A 1 120 ? 7.556 -10.928 -5.760 1.00 98.69 120 ASP A N 1
ATOM 940 C CA . ASP A 1 120 ? 8.270 -11.930 -4.970 1.00 98.69 120 ASP A CA 1
ATOM 941 C C . ASP A 1 120 ? 8.857 -11.327 -3.691 1.00 98.69 120 ASP A C 1
ATOM 943 O O . ASP A 1 120 ? 8.750 -11.926 -2.617 1.00 98.69 120 ASP A O 1
ATOM 947 N N . ALA A 1 121 ? 9.402 -10.109 -3.779 1.00 98.69 121 ALA A N 1
ATOM 948 C CA . ALA A 1 121 ? 9.884 -9.370 -2.618 1.00 98.69 121 ALA A CA 1
ATOM 949 C C . ALA A 1 121 ? 8.759 -9.108 -1.604 1.00 98.69 121 ALA A C 1
ATOM 951 O O . ALA A 1 121 ? 8.909 -9.408 -0.415 1.00 98.69 121 ALA A O 1
ATOM 952 N N . LEU A 1 122 ? 7.616 -8.582 -2.059 1.00 98.81 122 LEU A N 1
ATOM 953 C CA . LEU A 1 122 ? 6.495 -8.286 -1.173 1.00 98.81 122 LEU A CA 1
ATOM 954 C C . LEU A 1 122 ? 5.864 -9.563 -0.603 1.00 98.81 122 LEU A C 1
ATOM 956 O O . LEU A 1 122 ? 5.595 -9.631 0.594 1.00 98.81 122 LEU A O 1
ATOM 960 N N . ALA A 1 123 ? 5.674 -10.591 -1.427 1.00 98.81 123 ALA A N 1
ATOM 961 C CA . ALA A 1 123 ? 5.120 -11.875 -1.020 1.00 98.81 123 ALA A CA 1
ATOM 962 C C . ALA A 1 123 ? 5.992 -12.552 0.045 1.00 98.81 123 ALA A C 1
ATOM 964 O O . ALA A 1 123 ? 5.465 -13.071 1.029 1.00 98.81 123 ALA A O 1
ATOM 965 N N . ALA A 1 124 ? 7.321 -12.523 -0.102 1.00 98.69 124 ALA A N 1
ATOM 966 C CA . ALA A 1 124 ? 8.235 -13.027 0.921 1.00 98.69 124 ALA A CA 1
ATOM 967 C C . ALA A 1 124 ? 8.065 -12.267 2.246 1.00 98.69 124 ALA A C 1
ATOM 969 O O . ALA A 1 124 ? 7.929 -12.883 3.304 1.00 98.69 124 ALA A O 1
ATOM 970 N N . TRP A 1 125 ? 7.982 -10.935 2.189 1.00 98.75 125 TRP A N 1
ATOM 971 C CA . TRP A 1 125 ? 7.765 -10.107 3.373 1.00 98.75 125 TRP A CA 1
ATOM 972 C C . TRP A 1 125 ? 6.408 -10.369 4.045 1.00 98.75 125 TRP A C 1
ATOM 974 O O . TRP A 1 125 ? 6.359 -10.452 5.272 1.00 98.75 125 TRP A O 1
ATOM 984 N N . LEU A 1 126 ? 5.330 -10.564 3.281 1.00 98.69 126 LEU A N 1
ATOM 985 C CA . LEU A 1 126 ? 4.002 -10.900 3.813 1.00 98.69 126 LEU A CA 1
ATOM 986 C C . LEU A 1 126 ? 3.963 -12.299 4.454 1.00 98.69 126 LEU A C 1
ATOM 988 O O . LEU A 1 126 ? 3.368 -12.463 5.519 1.00 98.69 126 LEU A O 1
ATOM 992 N N . LYS A 1 127 ? 4.629 -13.300 3.856 1.00 98.56 127 LYS A N 1
ATOM 993 C CA . LYS A 1 127 ? 4.696 -14.681 4.387 1.00 98.56 127 LYS A CA 1
ATOM 994 C C . LYS A 1 127 ? 5.404 -14.772 5.737 1.00 98.56 127 LYS A C 1
ATOM 996 O O . LYS A 1 127 ? 5.052 -15.618 6.553 1.00 98.56 127 LYS A O 1
ATOM 1001 N N . GLU A 1 128 ? 6.398 -13.919 5.969 1.00 98.25 128 GLU A N 1
ATOM 1002 C CA . GLU A 1 128 ? 7.185 -13.907 7.207 1.00 98.25 128 GLU A CA 1
ATOM 1003 C C . GLU A 1 128 ? 6.354 -13.528 8.451 1.00 98.25 128 GLU A C 1
ATOM 1005 O O . GLU A 1 128 ? 6.708 -13.936 9.555 1.00 98.25 128 GLU A O 1
ATOM 1010 N N . ASN A 1 129 ? 5.273 -12.747 8.314 1.00 98.00 129 ASN A N 1
ATOM 1011 C CA . ASN A 1 129 ? 4.437 -12.349 9.451 1.00 98.00 129 ASN A CA 1
ATOM 1012 C C . ASN A 1 129 ? 3.000 -12.020 9.008 1.00 98.00 129 ASN A C 1
ATOM 1014 O O . ASN A 1 129 ? 2.788 -11.115 8.207 1.00 98.00 129 ASN A O 1
ATOM 1018 N N . LYS A 1 130 ? 2.010 -12.700 9.600 1.00 96.88 130 LYS A N 1
ATOM 1019 C CA . LYS A 1 130 ? 0.575 -12.524 9.302 1.00 96.88 130 LYS A CA 1
ATOM 1020 C C . LYS A 1 130 ? 0.022 -11.140 9.654 1.00 96.88 130 LYS A C 1
ATOM 1022 O O . LYS A 1 130 ? -1.009 -10.747 9.124 1.00 96.88 130 LYS A O 1
ATOM 1027 N N . GLU A 1 131 ? 0.690 -10.402 10.536 1.00 97.06 131 GLU A N 1
ATOM 1028 C CA . GLU A 1 131 ? 0.331 -9.023 10.874 1.00 97.06 131 GLU A CA 1
ATOM 1029 C C . GLU A 1 131 ? 0.861 -8.006 9.865 1.00 97.06 131 GLU A C 1
ATOM 1031 O O . GLU A 1 131 ? 0.548 -6.828 9.980 1.00 97.06 131 GLU A O 1
ATOM 1036 N N . ARG A 1 132 ? 1.685 -8.415 8.896 1.00 98.31 132 ARG A N 1
ATOM 1037 C CA . ARG A 1 132 ? 2.144 -7.518 7.837 1.00 98.31 132 ARG A CA 1
ATOM 1038 C C . ARG A 1 132 ? 1.057 -7.354 6.799 1.00 98.31 132 ARG A C 1
ATOM 1040 O O . ARG A 1 132 ? 0.483 -8.345 6.359 1.00 98.31 132 ARG A O 1
ATOM 1047 N N . ARG A 1 133 ? 0.795 -6.120 6.383 1.00 98.31 133 ARG A N 1
ATOM 1048 C CA . ARG A 1 133 ? -0.205 -5.798 5.374 1.00 98.31 133 ARG A CA 1
ATOM 1049 C C . ARG A 1 133 ? 0.344 -4.850 4.320 1.00 98.31 133 ARG A C 1
ATOM 1051 O O . ARG A 1 133 ? 1.237 -4.045 4.586 1.00 98.31 133 ARG A O 1
ATOM 1058 N N . ALA A 1 134 ? -0.215 -4.938 3.125 1.00 98.12 134 ALA A N 1
ATOM 1059 C CA . ALA A 1 134 ? 0.121 -4.086 2.001 1.00 98.12 134 ALA A CA 1
ATOM 1060 C C . ALA A 1 134 ? -1.139 -3.457 1.407 1.00 98.12 134 ALA A C 1
ATOM 1062 O O . ALA A 1 134 ? -2.110 -4.148 1.108 1.00 98.12 134 ALA A O 1
ATOM 1063 N N . ILE A 1 135 ? -1.110 -2.148 1.193 1.00 96.81 135 ILE A N 1
ATOM 1064 C CA . ILE A 1 135 ? -2.105 -1.450 0.385 1.00 96.81 135 ILE A CA 1
ATOM 1065 C C . ILE A 1 135 ? -1.492 -1.250 -0.997 1.00 96.81 135 ILE A C 1
ATOM 1067 O O . ILE A 1 135 ? -0.466 -0.582 -1.150 1.00 96.81 135 ILE A O 1
ATOM 1071 N N . LEU A 1 136 ? -2.093 -1.904 -1.984 1.00 95.81 136 LEU A N 1
ATOM 1072 C CA . LEU A 1 136 ? -1.600 -1.994 -3.346 1.00 95.81 136 LEU A CA 1
ATOM 1073 C C . LEU A 1 136 ? -2.240 -0.909 -4.208 1.00 95.81 136 LEU A C 1
ATOM 1075 O O . LEU A 1 136 ? -3.460 -0.841 -4.360 1.00 95.81 136 LEU A O 1
ATOM 1079 N N . PHE A 1 137 ? -1.396 -0.085 -4.816 1.00 93.81 137 PHE A N 1
ATOM 1080 C CA . PHE A 1 137 ? -1.808 1.012 -5.684 1.00 93.81 137 PHE A CA 1
ATOM 1081 C C . PHE A 1 137 ? -1.339 0.747 -7.101 1.00 93.81 137 PHE A C 1
ATOM 1083 O O . PHE A 1 137 ? -0.230 0.271 -7.327 1.00 93.81 137 PHE A O 1
ATOM 1090 N N . HIS A 1 138 ? -2.191 1.018 -8.075 1.00 91.88 138 HIS A N 1
ATOM 1091 C CA . HIS A 1 138 ? -1.950 0.814 -9.497 1.00 91.88 138 HIS A CA 1
ATOM 1092 C C . HIS A 1 138 ? -1.420 -0.583 -9.842 1.00 91.88 138 HIS A C 1
ATOM 1094 O O . HIS A 1 138 ? -0.624 -0.745 -10.764 1.00 91.88 138 HIS A O 1
ATOM 1100 N N . SER A 1 139 ? -1.817 -1.584 -9.054 1.00 93.25 139 SER A N 1
ATOM 1101 C CA . SER A 1 139 ? -1.248 -2.937 -9.095 1.00 93.25 139 SER A CA 1
ATOM 1102 C C . SER A 1 139 ? -2.208 -3.945 -9.725 1.00 93.25 139 SER A C 1
ATOM 1104 O O . SER A 1 139 ? -1.770 -4.863 -10.407 1.00 93.25 139 SER A O 1
ATOM 1106 N N . ALA A 1 140 ? -3.524 -3.744 -9.579 1.00 90.81 140 ALA A N 1
ATOM 1107 C CA . ALA A 1 140 ? -4.543 -4.683 -10.059 1.00 90.81 140 ALA A CA 1
ATOM 1108 C C . ALA A 1 140 ? -4.601 -4.839 -11.590 1.00 90.81 140 ALA A C 1
ATOM 1110 O O . ALA A 1 140 ? -5.183 -5.794 -12.088 1.00 90.81 140 ALA A O 1
ATOM 1111 N N . ILE A 1 141 ? -4.004 -3.911 -12.346 1.00 89.69 141 ILE A N 1
ATOM 1112 C CA . ILE A 1 141 ? -3.936 -3.986 -13.813 1.00 89.69 141 ILE A CA 1
ATOM 1113 C C . ILE A 1 141 ? -2.774 -4.853 -14.324 1.00 89.69 141 ILE A C 1
ATOM 1115 O O . ILE A 1 141 ? -2.669 -5.080 -15.528 1.00 89.69 141 ILE A O 1
ATOM 1119 N N . TYR A 1 142 ? -1.885 -5.296 -13.433 1.00 92.38 142 TYR A N 1
ATOM 1120 C CA . TYR A 1 142 ? -0.723 -6.116 -13.759 1.00 92.38 142 TYR A CA 1
ATOM 1121 C C . TYR A 1 142 ? -0.869 -7.481 -13.096 1.00 92.38 142 TYR A C 1
ATOM 1123 O O . TYR A 1 142 ? -1.211 -7.544 -11.922 1.00 92.38 142 TYR A O 1
ATOM 1131 N N . ASP A 1 143 ? -0.547 -8.564 -13.807 1.00 95.31 143 ASP A N 1
ATOM 1132 C CA . ASP A 1 143 ? -0.634 -9.929 -13.264 1.00 95.31 143 ASP A CA 1
ATOM 1133 C C . ASP A 1 143 ? 0.111 -10.073 -11.925 1.00 95.31 143 ASP A C 1
ATOM 1135 O O . ASP A 1 143 ? -0.455 -10.541 -10.938 1.00 95.31 143 ASP A O 1
ATOM 1139 N N . ALA A 1 144 ? 1.348 -9.569 -11.863 1.00 96.62 144 ALA A N 1
ATOM 1140 C CA . ALA A 1 144 ? 2.166 -9.608 -10.656 1.00 96.62 144 ALA A CA 1
ATOM 1141 C C . ALA A 1 144 ? 1.515 -8.863 -9.478 1.00 96.62 144 ALA A C 1
ATOM 1143 O O . ALA A 1 144 ? 1.561 -9.335 -8.353 1.00 96.62 144 ALA A O 1
ATOM 1144 N N . GLY A 1 145 ? 0.881 -7.713 -9.706 1.00 95.38 145 GLY A N 1
ATOM 1145 C CA . GLY A 1 145 ? 0.186 -6.996 -8.637 1.00 95.38 145 GLY A CA 1
ATOM 1146 C C . GLY A 1 145 ? -1.148 -7.642 -8.265 1.00 95.38 145 GLY A C 1
ATOM 1147 O O . GLY A 1 145 ? -1.509 -7.708 -7.093 1.00 95.38 145 GLY A O 1
ATOM 1148 N N . TYR A 1 146 ? -1.873 -8.147 -9.260 1.00 94.69 146 TYR A N 1
ATOM 1149 C CA . TYR A 1 146 ? -3.209 -8.696 -9.096 1.00 94.69 146 TYR A CA 1
ATOM 1150 C C . TYR A 1 146 ? -3.206 -10.012 -8.311 1.00 94.69 146 TYR A C 1
ATOM 1152 O O . TYR A 1 146 ? -4.056 -10.196 -7.443 1.00 94.69 146 TYR A O 1
ATOM 1160 N N . ARG A 1 147 ? -2.221 -10.893 -8.538 1.00 96.50 147 ARG A N 1
ATOM 1161 C CA . ARG A 1 147 ? -2.101 -12.177 -7.823 1.00 96.50 147 ARG A CA 1
ATOM 1162 C C . ARG A 1 147 ? -1.987 -12.027 -6.305 1.00 96.50 147 ARG A C 1
ATOM 1164 O O . ARG A 1 147 ? -2.576 -12.826 -5.580 1.00 96.50 147 ARG A O 1
ATOM 1171 N N . LEU A 1 148 ? -1.351 -10.963 -5.811 1.00 97.31 148 LEU A N 1
ATOM 1172 C CA . LEU A 1 148 ? -1.208 -10.706 -4.370 1.00 97.31 148 LEU A CA 1
ATOM 1173 C C . LEU A 1 148 ? -2.553 -10.618 -3.637 1.00 97.31 148 LEU A C 1
ATOM 1175 O O . LEU A 1 148 ? -2.656 -11.077 -2.501 1.00 97.31 148 LEU A O 1
ATOM 1179 N N . PHE A 1 149 ? -3.597 -10.103 -4.294 1.00 95.56 149 PHE A N 1
ATOM 1180 C CA . PHE A 1 149 ? -4.947 -10.027 -3.727 1.00 95.56 149 PHE A CA 1
ATOM 1181 C C . PHE A 1 149 ? -5.580 -11.400 -3.455 1.00 95.56 149 PHE A C 1
ATOM 1183 O O . PHE A 1 149 ? -6.495 -11.525 -2.636 1.00 95.56 149 PHE A O 1
ATOM 1190 N N . PHE A 1 150 ? -5.111 -12.437 -4.145 1.00 94.56 150 PHE A N 1
ATOM 1191 C CA . PHE A 1 150 ? -5.604 -13.808 -4.020 1.00 94.56 150 PHE A CA 1
ATOM 1192 C C . PHE A 1 150 ? -4.675 -14.674 -3.180 1.00 94.56 150 PHE A C 1
ATOM 1194 O O . PHE A 1 150 ? -5.151 -15.521 -2.431 1.00 94.56 150 PHE A O 1
ATOM 1201 N N . GLU A 1 151 ? -3.367 -14.439 -3.268 1.00 96.81 151 GLU A N 1
ATOM 1202 C CA . GLU A 1 151 ? -2.373 -15.128 -2.448 1.00 96.81 151 GLU A CA 1
ATOM 1203 C C . GLU A 1 151 ? -2.430 -14.675 -0.979 1.00 96.81 151 GLU A C 1
ATOM 1205 O O . GLU A 1 151 ? -2.215 -15.480 -0.074 1.00 96.81 151 GLU A O 1
ATOM 1210 N N . PHE A 1 152 ? -2.770 -13.404 -0.730 1.00 97.06 152 PHE A N 1
ATOM 1211 C CA . PHE A 1 152 ? -2.765 -12.788 0.601 1.00 97.06 152 PHE A CA 1
ATOM 1212 C C . PHE A 1 152 ? -4.060 -12.017 0.908 1.00 97.06 152 PHE A C 1
ATOM 1214 O O . PHE A 1 152 ? -4.014 -10.814 1.197 1.00 97.06 152 PHE A O 1
ATOM 1221 N N . PRO A 1 153 ? -5.236 -12.670 0.875 1.00 94.31 153 PRO A N 1
ATOM 1222 C CA . PRO A 1 153 ? -6.522 -11.978 0.919 1.00 94.31 153 PRO A CA 1
ATOM 1223 C C . PRO A 1 153 ? -6.761 -11.182 2.212 1.00 94.31 153 PRO A C 1
ATOM 1225 O O . PRO A 1 153 ? -7.388 -10.132 2.162 1.00 94.31 153 PRO A O 1
ATOM 1228 N N . GLY A 1 154 ? -6.219 -11.641 3.347 1.00 95.38 154 GLY A N 1
ATOM 1229 C CA . GLY A 1 154 ? -6.317 -10.956 4.647 1.00 95.38 154 GLY A CA 1
ATOM 1230 C C . GLY A 1 154 ? -5.168 -9.993 4.969 1.00 95.38 154 GLY A C 1
ATOM 1231 O O . GLY A 1 154 ? -5.142 -9.418 6.052 1.00 95.38 154 GLY A O 1
ATOM 1232 N N . GLN A 1 155 ? -4.194 -9.842 4.069 1.00 97.50 155 GLN A N 1
ATOM 1233 C CA . GLN A 1 155 ? -3.030 -8.970 4.268 1.00 97.50 155 GLN A CA 1
ATOM 1234 C C . GLN A 1 155 ? -2.885 -7.926 3.156 1.00 97.50 155 GLN A C 1
ATOM 1236 O O . GLN A 1 155 ? -2.017 -7.066 3.241 1.00 97.50 155 GLN A O 1
ATOM 1241 N N . THR A 1 156 ? -3.699 -7.974 2.105 1.00 97.06 156 THR A N 1
ATOM 1242 C CA . THR A 1 156 ? -3.620 -7.026 0.991 1.00 97.06 156 THR A CA 1
ATOM 1243 C C . THR A 1 156 ? -4.922 -6.270 0.836 1.00 97.06 156 THR A C 1
ATOM 1245 O O . THR A 1 156 ? -5.990 -6.854 0.953 1.00 97.06 156 THR A O 1
ATOM 1248 N N . SER A 1 157 ? -4.822 -4.973 0.567 1.00 95.12 157 SER A N 1
ATOM 1249 C CA . SER A 1 157 ? -5.945 -4.093 0.243 1.00 95.12 157 SER A CA 1
ATOM 1250 C C . SER A 1 157 ? -5.568 -3.183 -0.927 1.00 95.12 157 SER A C 1
ATOM 1252 O O . SER A 1 157 ? -4.468 -3.278 -1.471 1.00 95.12 157 SER A O 1
ATOM 1254 N N . PHE A 1 158 ? -6.483 -2.323 -1.349 1.00 92.88 158 PHE A N 1
ATOM 1255 C CA . PHE A 1 158 ? -6.335 -1.374 -2.449 1.00 92.88 158 PHE A CA 1
ATOM 1256 C C . PHE A 1 158 ? -6.623 0.051 -1.957 1.00 92.88 158 PHE A C 1
ATOM 1258 O O . PHE A 1 158 ? -7.097 0.248 -0.839 1.00 92.88 158 PHE A O 1
ATOM 1265 N N . GLY A 1 159 ? -6.323 1.055 -2.782 1.00 89.75 159 GLY A N 1
ATOM 1266 C CA . GLY A 1 159 ? -6.563 2.465 -2.456 1.00 89.75 159 GLY A CA 1
ATOM 1267 C C . GLY A 1 159 ? -8.046 2.851 -2.453 1.00 89.75 159 GLY A C 1
ATOM 1268 O O . GLY A 1 159 ? -8.491 3.544 -3.367 1.00 89.75 159 GLY A O 1
ATOM 1269 N N . ASP A 1 160 ? -8.813 2.398 -1.460 1.00 89.38 160 ASP A N 1
ATOM 1270 C CA . ASP A 1 160 ? -10.222 2.767 -1.280 1.00 89.38 160 ASP A CA 1
ATOM 1271 C C . ASP A 1 160 ? -10.360 4.231 -0.830 1.00 89.38 160 ASP A C 1
ATOM 1273 O O . ASP A 1 160 ? -9.778 4.651 0.161 1.00 89.38 160 ASP A O 1
ATOM 1277 N N . ILE A 1 161 ? -11.161 5.022 -1.539 1.00 89.06 161 ILE A N 1
ATOM 1278 C CA . ILE A 1 161 ? -11.405 6.437 -1.204 1.00 89.06 161 ILE A CA 1
ATOM 1279 C C . ILE A 1 161 ? -12.490 6.650 -0.147 1.00 89.06 161 ILE A C 1
ATOM 1281 O O . ILE A 1 161 ? -12.793 7.794 0.198 1.00 89.06 161 ILE A O 1
ATOM 1285 N N . ASN A 1 162 ? -13.088 5.565 0.347 1.00 87.19 162 ASN A N 1
ATOM 1286 C CA . ASN A 1 162 ? -14.077 5.580 1.420 1.00 87.19 162 ASN A CA 1
ATOM 1287 C C . ASN A 1 162 ? -13.612 4.706 2.602 1.00 87.19 162 ASN A C 1
ATOM 1289 O O . ASN A 1 162 ? -14.274 3.713 2.917 1.00 87.19 162 ASN A O 1
ATOM 1293 N N . PRO A 1 163 ? -12.484 5.039 3.261 1.00 86.44 163 PRO A N 1
ATOM 1294 C CA . PRO A 1 163 ? -12.040 4.308 4.443 1.00 86.44 163 PRO A CA 1
ATOM 1295 C C . PRO A 1 163 ? -13.096 4.379 5.556 1.00 86.44 163 PRO A C 1
ATOM 1297 O O . PRO A 1 163 ? -13.765 5.397 5.741 1.00 86.44 163 PRO A O 1
ATOM 1300 N N . VAL A 1 164 ? -13.236 3.286 6.306 1.00 87.56 164 VAL A N 1
ATOM 1301 C CA . VAL A 1 164 ? -14.169 3.177 7.436 1.00 87.56 164 VAL A CA 1
ATOM 1302 C C . VAL A 1 164 ? -13.388 3.226 8.742 1.00 87.56 164 VAL A C 1
ATOM 1304 O O . VAL A 1 164 ? -12.365 2.558 8.882 1.00 87.56 164 VAL A O 1
ATOM 1307 N N . PHE A 1 165 ? -13.900 3.986 9.708 1.00 84.50 165 PHE A N 1
ATOM 1308 C CA . PHE A 1 165 ? -13.308 4.128 11.035 1.00 84.50 165 PHE A CA 1
ATOM 1309 C C . PHE A 1 165 ? -14.051 3.270 12.047 1.00 84.50 165 PHE A C 1
ATOM 1311 O O . PHE A 1 165 ? -15.275 3.146 11.997 1.00 84.50 165 PHE A O 1
ATOM 1318 N N . GLN A 1 166 ? -13.292 2.682 12.962 1.00 84.31 166 GLN A N 1
ATOM 1319 C CA . GLN A 1 166 ? -13.806 1.883 14.066 1.00 84.31 166 GLN A CA 1
ATOM 1320 C C . GLN A 1 166 ? -13.238 2.456 15.362 1.00 84.31 166 GLN A C 1
ATOM 1322 O O . GLN A 1 166 ? -12.109 2.950 15.375 1.00 84.31 166 GLN A O 1
ATOM 1327 N N . GLU A 1 167 ? -14.028 2.426 16.435 1.00 77.62 167 GLU A N 1
ATOM 1328 C CA . GLU A 1 167 ? -13.528 2.784 17.762 1.00 77.62 167 GLU A CA 1
ATOM 1329 C C . GLU A 1 167 ? -12.396 1.834 18.159 1.00 77.62 167 GLU A C 1
ATOM 1331 O O . GLU A 1 167 ? -12.387 0.659 17.776 1.00 77.62 167 GLU A O 1
ATOM 1336 N N . ALA A 1 168 ? -11.428 2.348 18.921 1.00 65.81 168 ALA A N 1
ATOM 1337 C CA . ALA A 1 168 ? -10.384 1.509 19.482 1.00 65.81 168 ALA A CA 1
ATOM 1338 C C . ALA A 1 168 ? -11.052 0.431 20.341 1.00 65.81 168 ALA A C 1
ATOM 1340 O O . ALA A 1 168 ? -11.743 0.738 21.311 1.00 65.81 168 ALA A O 1
ATOM 1341 N N . MET A 1 169 ? -10.865 -0.834 19.970 1.00 58.72 169 MET A N 1
ATOM 1342 C CA . MET A 1 169 ? -11.289 -1.945 20.810 1.00 58.72 169 MET A CA 1
ATOM 1343 C C . MET A 1 169 ? -10.497 -1.834 22.116 1.00 58.72 169 MET A C 1
ATOM 1345 O O . MET A 1 169 ? -9.278 -2.007 22.103 1.00 58.72 169 MET A O 1
ATOM 1349 N N . GLU A 1 170 ? -11.161 -1.504 23.229 1.00 50.47 170 GLU A N 1
ATOM 1350 C CA . GLU A 1 170 ? -10.543 -1.584 24.551 1.00 50.47 170 GLU A CA 1
ATOM 1351 C C . GLU A 1 170 ? -10.087 -3.027 24.761 1.00 50.47 170 GLU A C 1
ATOM 1353 O O . GLU A 1 170 ? -10.888 -3.942 24.977 1.00 50.47 170 GLU A O 1
ATOM 1358 N N . GLU A 1 171 ? -8.779 -3.244 24.667 1.00 48.91 171 GLU A N 1
ATOM 1359 C CA . GLU A 1 171 ? -8.170 -4.498 25.061 1.00 48.91 171 GLU A CA 1
ATOM 1360 C C . GLU A 1 171 ? -8.382 -4.607 26.574 1.00 48.91 171 GLU A C 1
ATOM 1362 O O . GLU A 1 171 ? -7.683 -3.972 27.368 1.00 48.91 171 GLU A O 1
ATOM 1367 N N . LYS A 1 172 ? -9.414 -5.355 26.988 1.00 42.62 172 LYS A N 1
ATOM 1368 C CA . LYS A 1 172 ? -9.581 -5.751 28.385 1.00 42.62 172 LYS A CA 1
ATOM 1369 C C . LYS A 1 172 ? -8.331 -6.533 28.769 1.00 42.62 172 LYS A C 1
ATOM 1371 O O . LYS A 1 172 ? -8.227 -7.723 28.482 1.00 42.62 172 LYS A O 1
ATOM 1376 N N . ARG A 1 173 ? -7.368 -5.836 29.373 1.00 41.72 173 ARG A N 1
ATOM 1377 C CA . ARG A 1 173 ? -6.199 -6.453 29.990 1.00 41.72 173 ARG A CA 1
ATOM 1378 C C . ARG A 1 173 ? -6.705 -7.446 31.049 1.00 41.72 173 ARG A C 1
ATOM 1380 O O . ARG A 1 173 ? -7.546 -7.037 31.854 1.00 41.72 173 ARG A O 1
ATOM 1387 N N . PRO A 1 174 ? -6.271 -8.717 31.009 1.00 54.47 174 PRO A N 1
ATOM 1388 C CA . PRO A 1 174 ? -6.569 -9.679 32.065 1.00 54.47 174 PRO A CA 1
ATOM 1389 C C . PRO A 1 174 ? -5.947 -9.263 33.402 1.00 54.47 174 PRO A C 1
ATOM 1391 O O . PRO A 1 174 ? -4.920 -8.542 33.387 1.00 54.47 174 PRO A O 1
#

pLDDT: mean 89.74, std 11.92, range [36.84, 98.81]

Radius of gyration: 15.75 Å; chains: 1; bounding box: 40×35×50 Å

Sequence (174 aa):
MPADRFLSLLMGVKTRGKIIGTAPVKKTDDGAVIGDQPVLFDVQEPIVVSFSETSEDYALPYYDTPLRYFRALEEYLNLSLKIIPVRVPADGRADVVVARAKELGVKIIGIRIRYPQEHDALAAWLKENKERRAILFHSAIYDAGYRLFFEFPGQTSFGDINPVFQEAMEEKRP

Secondary structure (DSSP, 8-state):
---STTGGGGTT---SSPP-TTPPEEEETTEEEE--------TTS-EEEEE----SSSSGGGTTHHHHHHHHHHHHHTS---EEEEE--STT-THHHHHHHHHHT-SEEEE---SHHHHHHHHHHHHH-TT-EEEESS-TTSHHHHHHHHHSTTTEEE--SS------------